Protein AF-A0A1V6CHR7-F1 (afdb_monomer_lite)

Structure (mmCIF, N/CA/C/O backbone):
data_AF-A0A1V6CHR7-F1
#
_entry.id   AF-A0A1V6CHR7-F1
#
loop_
_atom_site.group_PDB
_atom_site.id
_atom_site.type_symbol
_atom_site.label_atom_id
_atom_site.label_alt_id
_atom_site.label_comp_id
_atom_site.label_asym_id
_atom_site.label_entity_id
_atom_site.label_seq_id
_atom_site.pdbx_PDB_ins_code
_atom_site.Cartn_x
_atom_site.Cartn_y
_atom_site.Cartn_z
_atom_site.occupancy
_atom_site.B_iso_or_equiv
_atom_site.auth_seq_id
_atom_site.auth_comp_id
_atom_site.auth_asym_id
_atom_site.auth_atom_id
_atom_site.pdbx_PDB_model_num
ATOM 1 N N . MET A 1 1 ? 8.411 -11.924 -16.993 1.00 60.56 1 MET A N 1
ATOM 2 C CA . MET A 1 1 ? 7.469 -10.785 -17.022 1.00 60.56 1 MET A CA 1
ATOM 3 C C . MET A 1 1 ? 7.016 -10.575 -15.591 1.00 60.56 1 MET A C 1
ATOM 5 O O . MET A 1 1 ? 6.588 -11.553 -15.000 1.00 6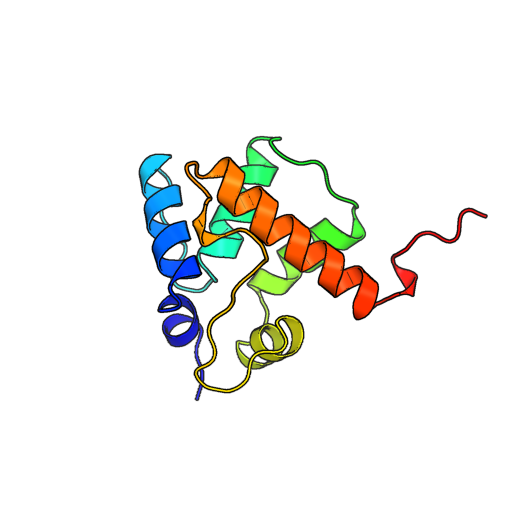0.56 1 MET A O 1
ATOM 9 N N . PHE A 1 2 ? 7.199 -9.387 -15.009 1.00 73.19 2 PHE A N 1
ATOM 10 C CA . PHE A 1 2 ? 6.692 -9.115 -13.658 1.00 73.19 2 PHE A CA 1
ATOM 11 C C . PHE A 1 2 ? 5.165 -9.068 -13.708 1.00 73.19 2 PHE A C 1
ATOM 13 O O . PHE A 1 2 ? 4.607 -8.305 -14.502 1.00 73.19 2 PHE A O 1
ATOM 20 N N . ASP A 1 3 ? 4.516 -9.919 -12.919 1.00 89.81 3 ASP A N 1
ATOM 21 C CA . ASP A 1 3 ? 3.072 -9.919 -12.716 1.00 89.81 3 ASP A CA 1
ATOM 22 C C . ASP A 1 3 ? 2.734 -9.443 -11.293 1.00 89.81 3 ASP A C 1
ATOM 24 O O . ASP A 1 3 ? 3.620 -9.191 -10.471 1.00 89.81 3 ASP A O 1
ATOM 28 N N . ILE A 1 4 ? 1.442 -9.287 -11.008 1.00 93.25 4 ILE A N 1
ATOM 29 C CA . ILE A 1 4 ? 0.987 -8.859 -9.683 1.00 93.25 4 ILE A CA 1
ATOM 30 C C . ILE A 1 4 ? 1.339 -9.884 -8.595 1.00 93.25 4 ILE A C 1
ATOM 32 O O . ILE A 1 4 ? 1.651 -9.498 -7.473 1.00 93.25 4 ILE A O 1
ATOM 36 N N . ASN A 1 5 ? 1.389 -11.177 -8.935 1.00 92.81 5 ASN A N 1
ATOM 37 C CA . ASN A 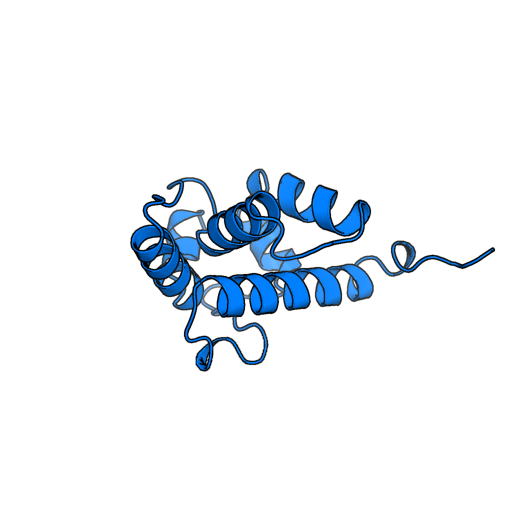1 5 ? 1.731 -12.241 -7.993 1.00 92.81 5 ASN A CA 1
ATOM 38 C C . ASN A 1 5 ? 3.182 -12.127 -7.523 1.00 92.81 5 ASN A C 1
ATOM 40 O O . ASN A 1 5 ? 3.465 -12.375 -6.355 1.00 92.81 5 ASN A O 1
ATOM 44 N N . CYS A 1 6 ? 4.104 -11.742 -8.408 1.00 92.88 6 CYS A N 1
ATOM 45 C CA . CYS A 1 6 ? 5.483 -11.448 -8.038 1.00 92.88 6 CYS A CA 1
ATOM 46 C C . CYS A 1 6 ? 5.556 -10.273 -7.059 1.00 92.88 6 CYS A C 1
ATOM 48 O O . CYS A 1 6 ? 6.263 -10.369 -6.062 1.00 92.88 6 CYS A O 1
ATOM 50 N N . LEU A 1 7 ? 4.813 -9.191 -7.313 1.00 94.56 7 LEU A N 1
ATOM 51 C CA . LEU A 1 7 ? 4.786 -8.027 -6.419 1.00 94.56 7 LEU A CA 1
ATOM 52 C C . LEU A 1 7 ? 4.135 -8.362 -5.067 1.00 94.56 7 LEU A C 1
ATOM 54 O O . LEU A 1 7 ? 4.588 -7.895 -4.027 1.00 94.56 7 LEU A O 1
ATOM 58 N N . ASN A 1 8 ? 3.135 -9.244 -5.052 1.00 96.62 8 ASN A N 1
ATOM 59 C CA . ASN A 1 8 ? 2.482 -9.720 -3.831 1.00 96.62 8 ASN A CA 1
ATOM 60 C C . ASN A 1 8 ? 3.352 -10.631 -2.955 1.00 96.62 8 ASN A C 1
ATOM 62 O O . ASN A 1 8 ? 2.963 -10.941 -1.833 1.00 96.62 8 ASN A O 1
ATOM 66 N N . ARG A 1 9 ? 4.534 -11.039 -3.432 1.00 95.56 9 ARG A N 1
ATOM 67 C CA . ARG A 1 9 ? 5.538 -11.737 -2.614 1.00 95.56 9 ARG A CA 1
ATOM 68 C C . ARG A 1 9 ? 6.458 -10.793 -1.844 1.00 95.56 9 ARG A C 1
ATOM 70 O O . ARG A 1 9 ? 7.230 -11.286 -1.029 1.00 95.56 9 ARG A O 1
ATOM 77 N N . MET A 1 10 ? 6.381 -9.483 -2.091 1.00 96.31 10 MET A N 1
ATOM 78 C CA . MET A 1 10 ? 7.103 -8.494 -1.292 1.00 96.31 10 MET A CA 1
ATOM 79 C C . MET A 1 10 ? 6.675 -8.578 0.169 1.00 96.31 10 MET A C 1
ATOM 81 O O . MET A 1 10 ? 5.502 -8.822 0.470 1.00 96.31 10 MET A O 1
ATOM 85 N N . THR A 1 11 ? 7.613 -8.316 1.069 1.00 97.06 11 THR A N 1
ATOM 86 C CA . THR A 1 11 ? 7.417 -8.496 2.514 1.00 97.06 11 THR A CA 1
ATOM 87 C C . THR A 1 11 ? 6.247 -7.659 3.020 1.00 97.06 11 THR A C 1
ATOM 89 O O . THR A 1 11 ? 5.377 -8.166 3.727 1.00 97.06 11 THR A O 1
ATOM 92 N N . ILE A 1 12 ? 6.152 -6.409 2.566 1.00 97.06 12 ILE A N 1
ATOM 93 C CA . ILE A 1 12 ? 5.054 -5.516 2.936 1.00 97.06 12 ILE A CA 1
ATOM 94 C C . ILE A 1 12 ? 3.686 -5.993 2.433 1.00 97.06 12 ILE A C 1
ATOM 96 O O . ILE A 1 12 ? 2.689 -5.829 3.130 1.00 97.06 12 ILE A O 1
ATOM 100 N N . ASN A 1 13 ? 3.614 -6.630 1.257 1.00 97.38 13 ASN A N 1
ATOM 101 C CA . ASN A 1 13 ? 2.356 -7.184 0.756 1.00 97.38 13 ASN A CA 1
ATOM 102 C C . ASN A 1 13 ? 1.936 -8.401 1.577 1.00 97.38 13 ASN A C 1
ATOM 104 O O . ASN A 1 13 ? 0.774 -8.504 1.960 1.00 97.38 13 ASN A O 1
ATOM 108 N N . LEU A 1 14 ? 2.870 -9.296 1.901 1.00 97.44 14 LEU A N 1
ATOM 109 C CA . LEU A 1 14 ? 2.588 -10.435 2.776 1.00 97.44 14 LEU A CA 1
ATOM 110 C C . LEU A 1 14 ? 2.114 -9.971 4.162 1.00 97.44 14 LEU A C 1
ATOM 112 O O . LEU A 1 14 ? 1.139 -10.503 4.691 1.00 97.44 14 LEU A O 1
ATOM 116 N N . MET A 1 15 ? 2.741 -8.930 4.715 1.00 97.69 15 MET A N 1
ATOM 117 C CA . MET A 1 15 ? 2.306 -8.318 5.970 1.00 97.69 15 MET A CA 1
ATOM 118 C C . MET A 1 15 ? 0.904 -7.709 5.855 1.00 97.69 15 MET A C 1
ATOM 120 O O . MET A 1 15 ? 0.059 -7.954 6.714 1.00 97.69 15 MET A O 1
ATOM 124 N N . ALA A 1 16 ? 0.619 -6.983 4.773 1.00 98.06 16 ALA A N 1
ATOM 125 C CA . ALA A 1 16 ? -0.702 -6.414 4.526 1.00 98.06 16 ALA A CA 1
ATOM 126 C C . ALA A 1 16 ? -1.791 -7.489 4.384 1.00 98.06 16 ALA A C 1
ATOM 128 O O . ALA A 1 16 ? -2.879 -7.323 4.930 1.00 98.06 16 ALA A O 1
ATOM 129 N N . ALA A 1 17 ? -1.500 -8.614 3.722 1.00 98.19 17 ALA A N 1
ATOM 130 C CA . ALA A 1 17 ? -2.414 -9.754 3.643 1.00 98.19 17 ALA A CA 1
ATOM 131 C C . ALA A 1 17 ? -2.749 -10.312 5.033 1.00 98.19 17 ALA A C 1
ATOM 133 O O . ALA A 1 17 ? -3.924 -10.472 5.357 1.00 98.19 17 ALA A O 1
ATOM 134 N N . HIS A 1 18 ? -1.740 -10.533 5.882 1.00 97.88 18 HIS A N 1
ATOM 135 C CA . HIS A 1 18 ? -1.961 -10.969 7.263 1.00 97.88 18 HIS A CA 1
ATOM 136 C C . HIS A 1 18 ? -2.766 -9.952 8.082 1.00 97.88 18 HIS A C 1
ATOM 138 O O . HIS A 1 18 ? -3.653 -10.328 8.851 1.00 97.88 18 HIS A O 1
ATOM 144 N N . MET A 1 19 ? -2.500 -8.658 7.907 1.00 98.00 19 MET A N 1
ATOM 145 C CA . MET A 1 19 ? -3.243 -7.602 8.594 1.00 98.00 19 MET A CA 1
ATOM 146 C C . MET A 1 19 ? -4.708 -7.542 8.138 1.00 98.00 19 MET A C 1
ATOM 148 O O . MET A 1 19 ? -5.598 -7.423 8.980 1.00 98.00 19 MET A O 1
ATOM 152 N N . LEU A 1 20 ? -4.986 -7.715 6.843 1.00 98.12 20 LEU A N 1
ATOM 153 C CA . LEU A 1 20 ? -6.349 -7.828 6.310 1.00 98.12 20 LEU A CA 1
ATOM 154 C C . LEU A 1 20 ? -7.100 -9.024 6.904 1.00 98.12 20 LEU A C 1
ATOM 156 O O . LEU A 1 20 ? -8.250 -8.885 7.325 1.00 98.12 20 LEU A O 1
ATOM 160 N N . GLU A 1 21 ? -6.443 -10.180 6.998 1.00 97.81 21 GLU A N 1
ATOM 161 C CA . GLU A 1 21 ? -7.032 -11.373 7.612 1.00 97.81 21 GLU A CA 1
ATOM 162 C C . GLU A 1 21 ? -7.394 -11.132 9.082 1.00 97.81 21 GLU A C 1
ATOM 164 O O . GLU A 1 21 ? -8.468 -11.546 9.525 1.00 97.81 21 GLU A O 1
ATOM 169 N N . SER A 1 22 ? -6.557 -10.399 9.827 1.00 97.44 22 SER A N 1
ATOM 170 C CA . SER A 1 22 ? -6.816 -10.085 11.240 1.00 97.44 22 SER A CA 1
ATOM 171 C C . SE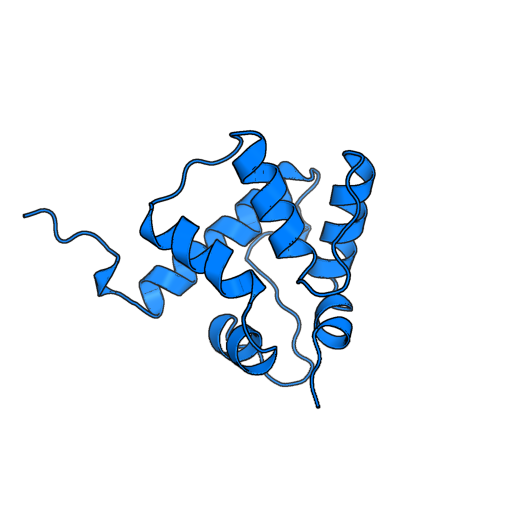R A 1 22 ? -8.058 -9.210 11.465 1.00 97.44 22 SER A C 1
ATOM 173 O O . SER A 1 22 ? -8.659 -9.265 12.537 1.00 97.44 22 SER A O 1
ATOM 175 N N . VAL A 1 23 ? -8.490 -8.460 10.444 1.00 96.94 23 VAL A N 1
ATOM 176 C CA . VAL A 1 23 ? -9.723 -7.650 10.454 1.00 96.94 23 VAL A CA 1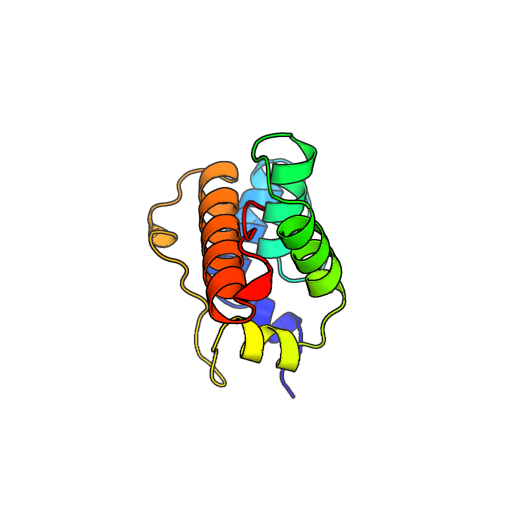
ATOM 177 C C . VAL A 1 23 ? -10.881 -8.322 9.704 1.00 96.94 23 VAL A C 1
ATOM 179 O O . VAL A 1 23 ? -11.882 -7.680 9.389 1.00 96.94 23 VAL A O 1
ATOM 182 N N . GLY A 1 24 ? -10.766 -9.620 9.402 1.00 97.12 24 GLY A N 1
ATOM 183 C CA . GLY A 1 24 ? -11.818 -10.407 8.754 1.00 97.12 24 GLY A CA 1
ATOM 184 C C . GLY A 1 24 ? -12.002 -10.121 7.260 1.00 97.12 24 GLY A C 1
ATOM 185 O O . GLY A 1 24 ? -13.041 -10.464 6.693 1.00 97.12 24 GLY A O 1
ATOM 186 N N . ARG A 1 25 ? -11.015 -9.499 6.606 1.00 96.62 25 ARG A N 1
ATOM 187 C CA . ARG A 1 25 ? -10.997 -9.257 5.159 1.00 96.62 25 ARG A CA 1
ATOM 188 C C . ARG A 1 25 ? -10.058 -10.247 4.472 1.00 96.62 25 ARG A C 1
ATOM 190 O O . ARG A 1 25 ? -9.108 -10.745 5.064 1.00 96.62 25 ARG A O 1
ATOM 197 N N . LYS A 1 26 ? -10.332 -10.541 3.203 1.00 95.19 26 LYS A N 1
ATOM 198 C CA . LYS A 1 26 ? -9.431 -11.326 2.352 1.00 95.19 26 LYS A CA 1
ATOM 199 C C . LYS A 1 26 ? -8.812 -10.405 1.307 1.00 95.19 26 LYS A C 1
ATOM 201 O O . LYS A 1 26 ? -9.553 -9.595 0.753 1.00 95.19 26 LYS A O 1
ATOM 206 N N . PRO A 1 27 ? -7.506 -10.524 1.035 1.00 94.62 27 PRO A N 1
ATOM 207 C CA . PRO A 1 27 ? -6.886 -9.776 -0.045 1.00 94.62 27 PRO A CA 1
ATOM 208 C C . PRO A 1 27 ? -7.391 -10.256 -1.411 1.00 94.62 27 PRO A C 1
ATOM 210 O O . PRO A 1 27 ? -7.559 -11.457 -1.643 1.00 94.62 27 PRO A O 1
ATOM 213 N N . GLU A 1 28 ? -7.581 -9.318 -2.331 1.00 93.38 28 GLU A N 1
ATOM 214 C CA . GLU A 1 28 ? -7.893 -9.593 -3.727 1.00 93.38 28 GLU A CA 1
ATOM 215 C C . GLU A 1 28 ? -6.632 -10.075 -4.468 1.00 93.38 28 GLU A C 1
ATOM 217 O O . GLU A 1 28 ? -5.630 -9.358 -4.537 1.00 93.38 28 GLU A O 1
ATOM 222 N N . PRO A 1 29 ? -6.647 -11.270 -5.089 1.00 88.88 29 PRO A N 1
ATOM 223 C CA . PRO A 1 29 ? -5.440 -11.897 -5.639 1.00 88.88 29 PRO A CA 1
ATOM 224 C C . PRO A 1 29 ? -4.866 -11.168 -6.864 1.00 88.88 29 PRO A C 1
ATOM 226 O O . PRO A 1 29 ? -3.729 -11.414 -7.263 1.00 88.88 29 PRO A O 1
ATOM 229 N N . HIS A 1 30 ? -5.646 -10.281 -7.485 1.00 90.81 30 HIS A N 1
ATOM 230 C CA . HIS A 1 30 ? -5.255 -9.537 -8.684 1.00 90.81 30 HIS A CA 1
ATOM 231 C C . HIS A 1 30 ? -4.820 -8.095 -8.399 1.00 90.81 30 HIS A C 1
ATOM 233 O O . HIS A 1 30 ? -4.594 -7.332 -9.339 1.00 90.81 30 HIS A O 1
ATOM 239 N N . ARG A 1 31 ? -4.675 -7.730 -7.122 1.00 93.88 31 ARG A N 1
ATOM 240 C CA . ARG A 1 31 ? -4.273 -6.401 -6.661 1.00 93.88 31 ARG A CA 1
ATOM 241 C C . ARG A 1 31 ? -3.146 -6.517 -5.637 1.00 93.88 31 ARG A C 1
ATOM 243 O O . ARG A 1 31 ? -2.896 -7.597 -5.107 1.00 93.88 31 ARG A O 1
ATOM 250 N N . LEU A 1 32 ? -2.431 -5.417 -5.400 1.00 96.88 32 LEU A N 1
ATOM 251 C CA . LEU A 1 32 ? -1.441 -5.370 -4.327 1.00 96.88 32 LEU A CA 1
ATOM 252 C C . LEU A 1 32 ? -2.139 -5.421 -2.977 1.00 96.88 32 LEU A C 1
ATOM 254 O O . LEU A 1 32 ? -3.020 -4.607 -2.718 1.00 96.88 32 LEU A O 1
ATOM 258 N N . TYR A 1 33 ? -1.700 -6.311 -2.099 1.00 98.12 33 TYR A N 1
ATOM 259 C CA . TYR A 1 33 ? -2.315 -6.484 -0.784 1.00 98.12 33 TYR A CA 1
ATOM 260 C C . TYR A 1 33 ? -2.232 -5.225 0.087 1.00 98.12 33 TYR A C 1
ATOM 262 O O . TYR A 1 33 ? -3.154 -4.942 0.848 1.00 98.12 33 TYR A O 1
ATOM 270 N N . PHE A 1 34 ? -1.185 -4.408 -0.055 1.00 97.56 34 PHE A N 1
ATOM 271 C CA . PHE A 1 34 ? -1.149 -3.119 0.636 1.00 97.56 34 PHE A CA 1
ATOM 272 C C . PHE A 1 34 ? -2.206 -2.133 0.112 1.00 97.56 34 PHE A C 1
ATOM 274 O O . PHE A 1 34 ? -2.674 -1.300 0.880 1.00 97.56 34 PHE A O 1
ATOM 281 N N . LEU A 1 35 ? -2.616 -2.209 -1.165 1.00 97.50 35 LEU A N 1
ATOM 282 C CA . LEU A 1 35 ? -3.688 -1.352 -1.692 1.00 97.50 35 LEU A CA 1
ATOM 283 C C . LEU A 1 35 ? -5.032 -1.762 -1.097 1.00 97.50 35 LEU A C 1
ATOM 285 O O . LEU A 1 35 ? -5.812 -0.899 -0.716 1.00 97.50 35 LEU A O 1
ATOM 289 N 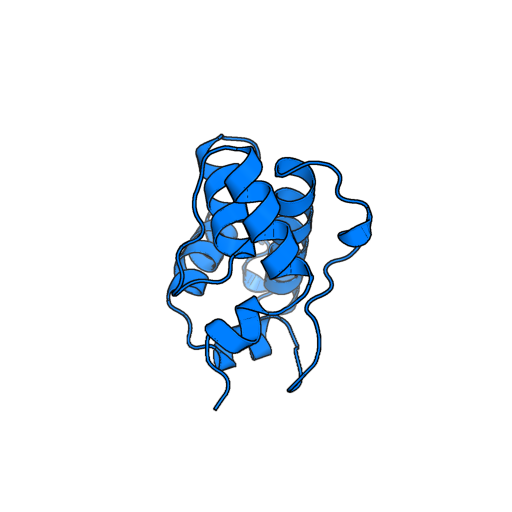N . ASP A 1 36 ? -5.286 -3.064 -0.968 1.00 97.62 36 ASP A N 1
ATOM 290 C CA . ASP A 1 36 ? -6.459 -3.596 -0.268 1.00 97.62 36 ASP A CA 1
ATOM 291 C C . ASP A 1 36 ? -6.542 -3.071 1.165 1.00 97.62 36 ASP A C 1
ATOM 293 O O . ASP A 1 36 ? -7.613 -2.668 1.618 1.00 97.62 36 ASP A O 1
ATOM 297 N N . LEU A 1 37 ? -5.404 -3.033 1.859 1.00 98.00 37 LEU A N 1
ATOM 298 C CA . LEU A 1 37 ? -5.316 -2.515 3.217 1.00 98.00 37 LEU A CA 1
ATOM 299 C C . LEU A 1 37 ? -5.577 -1.000 3.280 1.00 98.00 37 LEU A C 1
ATOM 301 O O . LEU A 1 37 ? -6.303 -0.543 4.163 1.00 98.00 37 LEU A O 1
ATOM 305 N N . VAL A 1 38 ? -5.057 -0.227 2.322 1.00 97.88 38 VAL A N 1
ATOM 306 C CA . VAL A 1 38 ? -5.355 1.210 2.203 1.00 97.88 38 VAL A CA 1
ATOM 307 C C . VAL A 1 38 ? -6.842 1.441 1.925 1.00 97.88 38 VAL A C 1
ATOM 309 O O . VAL A 1 38 ? -7.458 2.263 2.598 1.00 97.88 38 VAL A O 1
ATOM 312 N N . PHE A 1 39 ? -7.453 0.697 0.997 1.00 96.75 39 PHE A N 1
ATOM 313 C CA . PHE A 1 39 ? -8.890 0.811 0.730 1.00 96.75 39 PHE A CA 1
ATOM 314 C C . PHE A 1 39 ? -9.725 0.482 1.958 1.00 96.75 39 PHE A C 1
ATOM 316 O O . PHE A 1 39 ? -10.639 1.232 2.282 1.00 96.75 39 PHE A O 1
ATOM 323 N N . TRP A 1 40 ? -9.382 -0.591 2.672 1.00 97.00 40 TRP A N 1
ATOM 324 C CA . TRP A 1 40 ? -10.041 -0.926 3.927 1.00 97.00 40 TRP A CA 1
ATOM 325 C C . TRP A 1 40 ? -9.951 0.229 4.937 1.00 97.00 40 TRP A C 1
ATOM 327 O O . TRP A 1 40 ? -10.970 0.615 5.504 1.00 97.00 40 TRP A O 1
ATOM 337 N N . SER A 1 41 ? -8.769 0.822 5.122 1.00 96.50 41 SER A N 1
ATOM 338 C CA . SER A 1 41 ? -8.567 1.948 6.045 1.00 96.50 41 SER A CA 1
ATOM 339 C C . SER A 1 41 ? -9.420 3.172 5.673 1.00 96.50 41 SER A C 1
ATOM 341 O O . SER A 1 41 ? -10.077 3.760 6.536 1.00 96.50 41 SER A O 1
ATOM 343 N N . LEU A 1 42 ? -9.492 3.503 4.378 1.00 95.50 42 LEU A N 1
ATOM 344 C CA . LEU A 1 42 ? -10.343 4.579 3.856 1.00 95.50 42 LEU A CA 1
ATOM 345 C C . LEU A 1 42 ? -11.841 4.274 4.040 1.00 95.50 42 LEU A C 1
ATOM 347 O O . LEU A 1 42 ? -12.591 5.144 4.472 1.00 95.50 42 LEU A O 1
ATOM 351 N N . GLU A 1 43 ? -12.284 3.040 3.775 1.00 95.06 43 GLU A N 1
ATOM 352 C CA . GLU A 1 43 ? -13.674 2.597 3.991 1.00 95.06 43 GLU A CA 1
ATOM 353 C C . GLU A 1 43 ? -14.105 2.708 5.462 1.00 95.06 43 GLU A C 1
ATOM 355 O O . GLU A 1 43 ? -15.275 2.963 5.741 1.00 95.06 43 GLU A O 1
ATOM 360 N N . GLN A 1 44 ? -13.180 2.493 6.403 1.00 95.12 44 GLN A N 1
ATOM 361 C CA . GLN A 1 44 ? -13.441 2.623 7.840 1.00 95.12 44 GLN A CA 1
ATOM 362 C C . GLN A 1 44 ? -13.347 4.071 8.354 1.00 95.12 44 GLN A C 1
ATOM 364 O O . GLN A 1 44 ? -13.630 4.317 9.526 1.00 95.12 44 GLN A O 1
ATOM 369 N N . GLY A 1 45 ? -12.954 5.031 7.509 1.00 94.56 45 GLY A N 1
ATOM 370 C CA . GLY A 1 45 ? -12.763 6.426 7.913 1.00 94.56 45 GLY A CA 1
ATOM 371 C C . GLY A 1 45 ? -11.549 6.639 8.823 1.00 94.56 45 GLY A C 1
ATOM 372 O O . GLY A 1 45 ? -11.542 7.566 9.627 1.00 94.56 45 GLY A O 1
ATOM 373 N N . HIS A 1 46 ? -10.528 5.780 8.733 1.00 92.25 46 HIS A N 1
ATOM 374 C CA . HIS A 1 46 ? -9.289 5.921 9.510 1.00 92.25 46 HIS A CA 1
ATOM 375 C C . HIS A 1 46 ? -8.304 6.932 8.907 1.00 92.25 46 HIS A C 1
ATOM 377 O O . HIS A 1 46 ? -7.332 7.299 9.566 1.00 92.25 46 HIS A O 1
ATOM 383 N N . ALA A 1 47 ? -8.553 7.388 7.679 1.00 88.50 47 ALA A N 1
ATOM 384 C CA . ALA A 1 47 ? -7.786 8.428 7.011 1.00 88.50 47 ALA A CA 1
ATOM 385 C C . ALA A 1 47 ? -8.701 9.305 6.151 1.00 88.50 47 ALA A C 1
ATOM 387 O O . ALA A 1 47 ? -9.629 8.806 5.511 1.00 88.50 47 ALA A O 1
ATOM 388 N N . GLU A 1 48 ? -8.384 10.594 6.095 1.00 87.81 48 GLU A N 1
ATOM 389 C CA . GLU A 1 48 ? -8.903 11.522 5.094 1.00 87.81 48 GLU A CA 1
ATOM 390 C C . GLU A 1 48 ? -7.767 11.863 4.135 1.00 87.81 48 GLU A C 1
ATOM 392 O O . GLU A 1 48 ? -6.633 12.075 4.557 1.00 87.81 48 GLU A O 1
ATOM 397 N N . VAL A 1 49 ? -8.0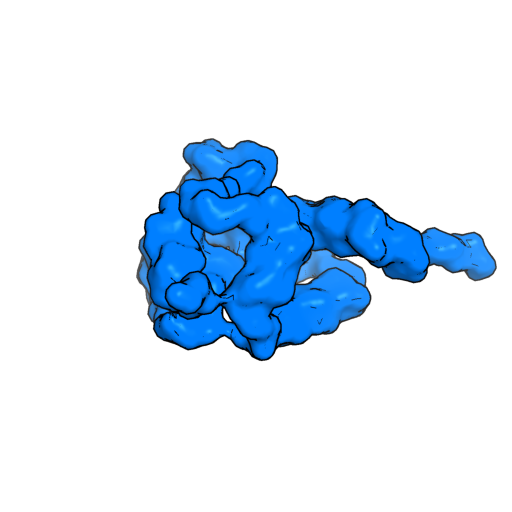65 11.876 2.840 1.00 89.56 49 VAL A N 1
ATOM 398 C CA . VAL A 1 49 ? -7.083 12.134 1.784 1.00 89.56 49 VAL A CA 1
ATOM 399 C C . VAL A 1 49 ? -7.648 13.146 0.808 1.00 89.56 49 VAL A C 1
ATOM 401 O O . VAL A 1 49 ? -8.863 13.212 0.598 1.00 89.56 49 VAL A O 1
ATOM 404 N N . GLU A 1 50 ? -6.769 13.904 0.160 1.00 89.88 50 GLU A N 1
ATOM 405 C CA . GLU A 1 50 ? -7.190 14.756 -0.942 1.00 89.88 50 GLU A CA 1
ATOM 406 C C . GLU A 1 50 ? -7.838 13.933 -2.064 1.00 89.88 50 GLU A C 1
ATOM 408 O O . GLU A 1 50 ? -7.501 12.769 -2.319 1.00 89.88 50 GLU A O 1
ATOM 413 N N . LYS A 1 51 ? -8.765 14.561 -2.792 1.00 89.06 51 LYS A N 1
ATOM 414 C CA . LYS A 1 51 ? -9.472 13.909 -3.901 1.00 89.06 51 LYS A CA 1
ATOM 415 C C . LYS A 1 51 ? -8.495 13.336 -4.936 1.00 89.06 51 LYS A C 1
ATOM 417 O O . LYS A 1 51 ? -8.661 12.195 -5.357 1.00 89.06 51 LYS A O 1
ATOM 422 N N . SER A 1 52 ? -7.462 14.093 -5.288 1.00 89.19 52 SER A N 1
ATOM 423 C CA . SER A 1 52 ? -6.368 13.696 -6.185 1.00 89.19 52 SER A CA 1
ATOM 424 C C . SER A 1 52 ? -5.674 12.400 -5.748 1.00 89.19 52 SER A C 1
ATOM 426 O O . SER A 1 52 ? -5.469 11.490 -6.560 1.00 89.19 52 SER A O 1
ATOM 428 N N . VAL A 1 53 ? -5.346 12.306 -4.457 1.00 91.75 53 VAL A N 1
ATOM 429 C CA . VAL A 1 53 ? -4.713 11.143 -3.827 1.00 91.75 53 VAL A CA 1
ATOM 430 C C . VAL A 1 53 ? -5.646 9.941 -3.899 1.00 91.75 53 VAL A C 1
ATOM 432 O O . VAL A 1 53 ? -5.250 8.890 -4.408 1.00 91.75 53 VAL A O 1
ATOM 435 N N . SER A 1 54 ? -6.916 10.109 -3.514 1.00 92.69 54 SER A N 1
ATOM 436 C CA . SER A 1 54 ? -7.903 9.028 -3.606 1.00 92.69 54 SER A CA 1
ATOM 437 C C . SER A 1 54 ? -8.049 8.495 -5.037 1.00 92.69 54 SER A C 1
ATOM 439 O O . SER A 1 54 ? -7.945 7.289 -5.257 1.00 92.69 54 SER A O 1
ATOM 441 N N . GLU A 1 55 ? -8.204 9.376 -6.031 1.00 92.25 55 GLU A N 1
ATOM 442 C CA . GLU A 1 55 ? -8.344 9.007 -7.443 1.00 92.25 55 GLU A CA 1
ATOM 443 C C . GLU A 1 55 ? -7.130 8.223 -7.946 1.00 92.25 55 GLU A C 1
ATOM 445 O O . GLU A 1 55 ? -7.277 7.253 -8.693 1.00 92.25 55 GLU A O 1
ATOM 450 N N . THR A 1 56 ? -5.931 8.595 -7.499 1.00 92.81 56 THR A N 1
ATOM 451 C CA . THR A 1 56 ? -4.702 7.895 -7.872 1.00 92.81 56 THR A CA 1
ATOM 452 C C . THR A 1 56 ? -4.634 6.507 -7.249 1.00 92.81 56 THR A C 1
ATOM 454 O O . THR A 1 56 ? -4.355 5.550 -7.970 1.00 92.81 56 THR A O 1
ATOM 457 N N . ILE A 1 57 ? -4.957 6.357 -5.963 1.00 94.56 57 ILE A N 1
ATOM 458 C CA . ILE A 1 57 ? -4.989 5.051 -5.284 1.00 94.56 57 ILE A CA 1
ATOM 459 C C . ILE A 1 57 ? -6.014 4.126 -5.957 1.00 94.56 57 ILE A C 1
ATOM 461 O O . ILE A 1 57 ? -5.701 2.976 -6.272 1.00 94.56 57 ILE A O 1
ATOM 465 N N . TYR A 1 58 ? -7.215 4.626 -6.266 1.00 94.56 58 TYR A N 1
ATOM 466 C CA . TYR A 1 58 ? -8.214 3.852 -7.010 1.00 94.56 58 TYR A CA 1
ATOM 467 C C . TYR A 1 58 ? -7.723 3.480 -8.413 1.00 94.56 58 TYR A C 1
ATOM 469 O O . TYR A 1 58 ? -7.902 2.341 -8.848 1.00 94.56 58 TYR A O 1
ATOM 477 N N . ALA A 1 59 ? -7.045 4.393 -9.113 1.00 94.31 59 ALA A N 1
ATOM 478 C CA . ALA A 1 59 ? -6.465 4.096 -10.417 1.00 94.31 59 ALA A CA 1
ATOM 479 C C . ALA A 1 59 ? -5.360 3.027 -10.329 1.00 94.31 59 ALA A C 1
ATOM 481 O O . ALA A 1 59 ? -5.305 2.156 -11.204 1.00 94.31 59 ALA A O 1
ATOM 482 N N . MET A 1 60 ? -4.524 3.045 -9.281 1.00 95.31 60 MET A N 1
ATOM 483 C CA . MET A 1 60 ? -3.433 2.083 -9.056 1.00 95.31 60 MET A CA 1
ATOM 484 C C . MET A 1 60 ? -3.907 0.630 -9.059 1.00 95.31 60 MET A C 1
ATOM 486 O O . MET A 1 60 ? -3.187 -0.235 -9.555 1.00 95.31 60 MET A O 1
ATOM 490 N N . ALA A 1 61 ? -5.131 0.360 -8.598 1.00 93.88 61 ALA A N 1
ATOM 491 C CA . ALA A 1 61 ? -5.725 -0.978 -8.618 1.00 93.88 61 ALA A CA 1
ATOM 492 C C . ALA A 1 61 ? -5.845 -1.580 -10.032 1.00 93.88 61 ALA A C 1
ATOM 494 O O . ALA A 1 61 ? -5.895 -2.797 -10.182 1.00 93.88 61 ALA A O 1
ATOM 495 N N . SER A 1 62 ? -5.882 -0.738 -11.069 1.00 93.19 62 SER A N 1
ATOM 496 C CA . SER A 1 62 ? -5.976 -1.150 -12.477 1.00 93.19 62 SER A CA 1
ATOM 497 C C . SER A 1 62 ? -4.643 -1.085 -13.229 1.00 93.19 62 SER A C 1
ATOM 499 O O . SER A 1 62 ? -4.569 -1.406 -14.420 1.00 93.19 62 SER A O 1
ATOM 501 N N . TRP A 1 63 ? -3.575 -0.620 -12.575 1.00 94.62 63 TRP A N 1
ATOM 502 C CA . TRP A 1 63 ? -2.300 -0.407 -13.241 1.00 94.62 63 TRP A CA 1
ATOM 503 C C . TRP A 1 63 ? -1.615 -1.723 -13.588 1.00 94.62 63 TRP A C 1
ATOM 505 O O . TRP A 1 63 ? -1.639 -2.704 -12.849 1.00 94.62 63 TRP A O 1
ATOM 515 N N . ARG A 1 64 ? -0.914 -1.715 -14.724 1.00 94.06 64 ARG A N 1
ATOM 516 C CA . ARG A 1 64 ? 0.000 -2.806 -15.061 1.00 94.06 64 ARG A CA 1
ATOM 517 C C . ARG A 1 64 ? 1.155 -2.841 -14.047 1.00 94.06 64 ARG A C 1
ATOM 519 O O . ARG A 1 64 ? 1.625 -1.766 -13.662 1.00 94.06 64 ARG A O 1
ATOM 526 N N . PRO A 1 65 ? 1.697 -4.025 -13.706 1.00 94.19 65 PRO A N 1
ATOM 527 C CA . PRO A 1 65 ? 2.810 -4.172 -12.763 1.00 94.19 65 PRO A CA 1
ATOM 528 C C . PRO A 1 65 ? 3.999 -3.244 -13.041 1.00 94.19 65 PRO A C 1
ATOM 530 O O . PRO A 1 65 ? 4.568 -2.669 -12.123 1.00 94.19 65 PRO A O 1
ATOM 533 N N . GLN A 1 66 ? 4.335 -3.011 -14.312 1.00 94.19 66 GLN A N 1
ATOM 534 C CA . GLN A 1 66 ? 5.431 -2.115 -14.698 1.00 94.19 66 GLN A CA 1
ATOM 535 C C . GLN A 1 66 ? 5.163 -0.660 -14.297 1.00 94.19 66 GLN A C 1
ATOM 537 O O . GLN A 1 66 ? 6.073 0.045 -13.876 1.00 94.19 66 GLN A O 1
ATOM 542 N N . ARG A 1 67 ? 3.911 -0.198 -14.411 1.00 94.69 67 ARG A N 1
ATOM 543 C CA . ARG A 1 67 ? 3.530 1.161 -14.011 1.00 94.69 67 ARG A CA 1
ATOM 544 C C . ARG A 1 67 ? 3.585 1.317 -12.493 1.00 94.69 67 ARG A C 1
ATOM 546 O O . ARG A 1 67 ? 4.026 2.358 -12.024 1.00 94.69 67 ARG A O 1
ATOM 553 N N . ILE A 1 68 ? 3.187 0.281 -11.757 1.00 95.06 68 ILE A N 1
ATOM 554 C CA . ILE A 1 68 ? 3.306 0.222 -10.296 1.00 95.06 68 ILE A CA 1
ATOM 555 C C . ILE A 1 68 ? 4.777 0.323 -9.890 1.00 95.06 68 ILE A C 1
ATOM 557 O O . ILE A 1 68 ? 5.128 1.207 -9.120 1.00 95.06 68 ILE A O 1
ATOM 561 N N . MET A 1 69 ? 5.648 -0.521 -10.450 1.00 95.38 69 MET A N 1
ATOM 562 C CA . MET A 1 69 ? 7.083 -0.488 -10.150 1.00 95.38 69 MET A CA 1
ATOM 563 C C . MET A 1 69 ? 7.697 0.884 -10.447 1.00 95.38 69 MET A C 1
ATOM 565 O O . MET A 1 69 ? 8.396 1.427 -9.603 1.00 95.38 69 MET A O 1
ATOM 569 N N . ASN A 1 70 ? 7.375 1.487 -11.597 1.00 94.81 70 ASN A N 1
ATOM 570 C CA . ASN A 1 70 ? 7.846 2.832 -11.945 1.00 94.81 70 ASN A CA 1
ATOM 571 C C . ASN A 1 70 ? 7.327 3.911 -10.983 1.00 94.81 70 ASN A C 1
ATOM 573 O O . ASN A 1 70 ? 8.017 4.889 -10.705 1.00 94.81 70 ASN A O 1
ATOM 577 N N . PHE A 1 71 ? 6.095 3.780 -10.496 1.00 95.06 71 PHE A N 1
ATOM 578 C CA . PHE A 1 71 ? 5.549 4.710 -9.514 1.00 95.06 71 PHE A CA 1
ATOM 579 C C . PHE A 1 71 ? 6.234 4.557 -8.151 1.00 95.06 71 PHE A C 1
ATOM 581 O O . PHE A 1 71 ? 6.551 5.556 -7.525 1.00 95.06 71 PHE A O 1
ATOM 588 N N . LEU A 1 72 ? 6.536 3.331 -7.734 1.00 94.94 72 LEU A N 1
ATOM 589 C CA . LEU A 1 72 ? 7.227 3.039 -6.475 1.00 94.94 72 LEU A CA 1
ATOM 590 C C . LEU A 1 72 ? 8.763 3.150 -6.576 1.00 94.94 72 LEU A C 1
ATOM 592 O O . LEU A 1 72 ? 9.457 2.854 -5.610 1.00 94.94 72 LEU A O 1
ATOM 596 N N . ASP A 1 73 ? 9.291 3.560 -7.735 1.00 94.56 73 ASP A N 1
ATOM 597 C CA . ASP A 1 73 ? 10.728 3.644 -8.044 1.00 94.56 73 ASP A CA 1
ATOM 598 C C . ASP A 1 73 ? 11.493 2.329 -7.802 1.00 94.56 73 ASP A C 1
ATOM 600 O O . ASP A 1 73 ? 12.634 2.319 -7.346 1.00 94.56 73 ASP A O 1
ATOM 604 N N . LEU A 1 74 ? 10.856 1.201 -8.133 1.00 94.88 74 LEU A N 1
ATOM 605 C CA . LEU A 1 74 ? 11.397 -0.141 -7.927 1.00 94.88 74 LEU A CA 1
ATOM 606 C C . LEU A 1 74 ? 12.104 -0.674 -9.171 1.00 94.88 74 LEU A C 1
ATOM 608 O O . LEU A 1 74 ? 11.529 -0.759 -10.261 1.00 94.88 74 LEU A O 1
ATOM 612 N N . LEU A 1 75 ? 13.325 -1.159 -8.977 1.00 92.38 75 LEU A N 1
ATOM 613 C CA . LEU A 1 75 ? 14.004 -2.032 -9.925 1.00 92.38 75 LEU A CA 1
ATOM 614 C C . LEU A 1 75 ? 13.506 -3.485 -9.793 1.00 92.38 75 LEU A C 1
ATOM 616 O O . LEU A 1 75 ? 12.996 -3.890 -8.745 1.00 92.38 75 LEU A O 1
ATOM 620 N N . PRO A 1 76 ? 13.675 -4.314 -10.840 1.00 87.81 76 PRO A N 1
ATOM 621 C CA . PRO A 1 76 ? 13.472 -5.759 -10.768 1.00 87.81 76 PRO A CA 1
ATOM 622 C C . PRO A 1 76 ? 14.094 -6.397 -9.515 1.00 87.81 76 PRO A C 1
ATOM 624 O O . PRO A 1 76 ? 15.310 -6.387 -9.352 1.00 87.81 76 PRO A O 1
ATOM 627 N N . GLY A 1 77 ? 13.256 -6.982 -8.655 1.00 87.00 77 GLY A N 1
ATOM 628 C CA . GLY A 1 77 ? 13.691 -7.670 -7.433 1.00 87.00 77 GLY A CA 1
ATOM 629 C C . GLY A 1 77 ? 13.929 -6.772 -6.215 1.00 87.00 77 GLY A C 1
ATOM 630 O O . GLY A 1 77 ? 14.333 -7.290 -5.180 1.00 87.00 77 GLY A O 1
ATOM 631 N N . GLN A 1 78 ? 13.686 -5.461 -6.309 1.00 93.88 78 GLN A N 1
ATOM 632 C CA . GLN A 1 78 ? 13.668 -4.588 -5.135 1.00 93.88 78 GLN A CA 1
ATOM 633 C C . GLN A 1 78 ? 12.352 -4.705 -4.366 1.00 93.88 78 GLN A C 1
ATOM 635 O O . GLN A 1 78 ? 11.287 -4.891 -4.953 1.00 93.88 78 GLN A O 1
ATOM 640 N N . GLU A 1 79 ? 12.451 -4.548 -3.051 1.00 94.88 79 GLU A N 1
ATOM 641 C CA . GLU A 1 79 ? 11.318 -4.497 -2.132 1.00 94.88 79 GLU A CA 1
ATOM 642 C C . GLU A 1 79 ? 10.780 -3.067 -2.011 1.00 94.88 79 GLU A C 1
ATOM 644 O O . GLU A 1 79 ? 11.542 -2.095 -2.007 1.00 94.88 79 GLU A O 1
ATOM 649 N N . TYR A 1 80 ? 9.461 -2.949 -1.872 1.00 96.62 80 TYR A N 1
ATOM 650 C CA . TYR A 1 80 ? 8.814 -1.697 -1.498 1.00 96.62 80 TYR A CA 1
ATOM 651 C C . TYR A 1 80 ? 8.924 -1.488 0.017 1.00 96.62 80 TYR A C 1
ATOM 653 O O . TYR A 1 80 ? 8.422 -2.304 0.785 1.00 96.62 80 TYR A O 1
ATOM 661 N N . ASN A 1 81 ? 9.581 -0.400 0.429 1.00 95.56 81 ASN A N 1
ATOM 662 C CA . ASN A 1 81 ? 9.931 -0.119 1.824 1.00 95.56 81 ASN A CA 1
ATOM 663 C C . ASN A 1 81 ? 9.554 1.326 2.213 1.00 95.56 81 ASN A C 1
ATOM 665 O O . ASN A 1 81 ? 10.447 2.168 2.318 1.00 95.56 81 ASN A O 1
ATOM 669 N N . PRO A 1 82 ? 8.257 1.643 2.381 1.00 95.69 82 PRO A N 1
ATOM 670 C CA . PRO A 1 82 ? 7.831 2.951 2.873 1.00 95.69 82 PRO A CA 1
ATOM 671 C C . PRO A 1 82 ? 8.382 3.201 4.281 1.00 95.69 82 PRO A C 1
ATOM 673 O O . PRO A 1 82 ? 8.478 2.279 5.086 1.00 95.69 82 PRO A O 1
ATOM 676 N N . GLU A 1 83 ? 8.778 4.431 4.597 1.00 94.75 83 GLU A N 1
ATOM 677 C CA . GLU A 1 83 ? 9.457 4.734 5.863 1.00 94.75 83 GLU A CA 1
ATOM 678 C C . GLU A 1 83 ? 8.646 4.267 7.091 1.00 94.75 83 GLU A C 1
ATOM 680 O O . GLU A 1 83 ? 7.438 4.469 7.173 1.00 94.75 83 GLU A O 1
ATOM 685 N N . GLY A 1 84 ? 9.308 3.606 8.049 1.00 93.75 84 GLY A N 1
ATOM 686 C CA . GLY A 1 84 ? 8.693 3.172 9.311 1.00 93.75 84 GLY A CA 1
ATOM 687 C C . GLY A 1 84 ? 7.824 1.907 9.247 1.00 93.75 84 GLY A C 1
ATOM 688 O O . GLY A 1 84 ? 7.366 1.453 10.298 1.00 93.75 84 GLY A O 1
ATOM 689 N N . TRP A 1 85 ? 7.629 1.294 8.072 1.00 94.69 85 TRP A N 1
ATOM 690 C CA . TRP A 1 85 ? 6.722 0.148 7.893 1.00 94.69 85 TRP A CA 1
ATOM 691 C C . TRP A 1 85 ? 7.013 -1.049 8.812 1.00 94.69 85 TRP A C 1
ATOM 693 O O . TRP A 1 85 ? 6.080 -1.679 9.299 1.00 94.69 85 TRP A O 1
ATOM 703 N N . GLU A 1 86 ? 8.286 -1.329 9.109 1.00 93.81 86 GLU A N 1
ATOM 704 C CA . GLU A 1 86 ? 8.714 -2.450 9.966 1.00 93.81 86 GLU A CA 1
ATOM 705 C C . GLU A 1 86 ? 8.207 -2.338 11.412 1.00 93.81 86 GLU A C 1
ATOM 707 O O . GLU A 1 86 ? 8.115 -3.333 12.129 1.00 93.81 86 GLU A O 1
ATOM 712 N N . SER A 1 87 ? 7.887 -1.119 11.851 1.00 93.81 87 SER A N 1
ATOM 713 C CA . SER A 1 87 ? 7.381 -0.853 13.198 1.00 93.81 87 SER A CA 1
ATOM 714 C C . SER A 1 87 ? 5.857 -0.921 13.307 1.00 93.81 87 SER A C 1
ATOM 716 O O . SER A 1 87 ? 5.342 -0.906 14.426 1.00 93.81 87 SER A O 1
ATOM 718 N N . ALA A 1 88 ? 5.136 -1.038 12.185 1.00 95.81 88 ALA A N 1
ATOM 719 C CA . ALA A 1 88 ? 3.679 -1.093 12.167 1.00 95.81 88 ALA A CA 1
ATOM 720 C C . ALA A 1 88 ? 3.162 -2.294 12.975 1.00 95.81 88 ALA A C 1
ATOM 722 O O . ALA A 1 88 ? 3.473 -3.444 12.667 1.00 95.81 88 ALA A O 1
ATOM 723 N N . GLN A 1 89 ? 2.364 -2.026 14.010 1.00 94.94 89 GLN A N 1
ATOM 724 C CA . GLN A 1 89 ? 1.806 -3.071 14.877 1.00 94.94 89 GLN A CA 1
ATOM 725 C C . GLN A 1 89 ? 0.354 -3.390 14.534 1.00 94.94 89 GLN A C 1
ATOM 727 O O . GLN A 1 89 ? -0.117 -4.495 14.806 1.00 94.94 89 GLN A O 1
ATOM 732 N N . THR A 1 90 ? -0.364 -2.435 13.944 1.00 97.50 90 THR A N 1
ATOM 733 C CA . THR A 1 90 ? -1.775 -2.593 13.600 1.00 97.50 90 THR A CA 1
ATOM 734 C C . THR A 1 90 ? -2.019 -2.477 12.092 1.00 97.50 90 THR A C 1
ATOM 736 O O . THR A 1 90 ? -1.241 -1.837 11.378 1.00 97.50 90 THR A O 1
ATOM 739 N N . PRO A 1 91 ? -3.135 -3.046 11.593 1.00 97.81 91 PRO A N 1
ATOM 740 C CA . PRO A 1 91 ? -3.585 -2.850 10.214 1.00 97.81 91 PRO A CA 1
ATOM 741 C C . PRO A 1 91 ? -3.715 -1.373 9.829 1.00 97.81 91 PRO A C 1
ATOM 743 O O . PRO A 1 91 ? -3.404 -1.000 8.700 1.00 97.81 91 PRO A O 1
ATOM 746 N N . ILE A 1 92 ? -4.148 -0.531 10.776 1.00 97.94 92 ILE A N 1
ATOM 747 C CA . ILE A 1 92 ? -4.301 0.912 10.572 1.00 97.94 92 ILE A CA 1
ATOM 748 C C . ILE A 1 92 ? -2.926 1.562 10.403 1.00 97.94 92 ILE A C 1
ATOM 750 O O . ILE A 1 92 ? -2.734 2.295 9.438 1.00 97.94 92 ILE A O 1
ATOM 754 N N . ASP A 1 93 ? -1.959 1.248 11.271 1.00 97.50 93 ASP A N 1
ATOM 755 C CA . ASP A 1 93 ? -0.607 1.822 11.195 1.00 97.50 93 ASP A CA 1
ATOM 756 C C . ASP A 1 93 ? 0.026 1.561 9.828 1.00 97.50 93 ASP A C 1
ATOM 758 O O . ASP A 1 93 ? 0.508 2.485 9.173 1.00 97.50 93 ASP A O 1
ATOM 762 N N . LEU A 1 94 ? -0.017 0.308 9.360 1.00 98.12 94 LEU A N 1
ATOM 763 C CA . LEU A 1 94 ? 0.562 -0.038 8.066 1.00 98.12 94 LEU A CA 1
ATOM 764 C C . LEU A 1 94 ? -0.170 0.661 6.916 1.00 98.12 94 LEU A C 1
ATOM 766 O O . LEU A 1 94 ? 0.480 1.166 6.000 1.00 98.12 94 LEU A O 1
ATOM 770 N N . ALA A 1 95 ? -1.506 0.712 6.960 1.00 97.94 95 ALA A N 1
ATOM 771 C CA . ALA A 1 95 ? -2.295 1.402 5.945 1.00 97.94 95 ALA A CA 1
ATOM 772 C C . ALA A 1 95 ? -1.910 2.882 5.844 1.00 97.94 95 ALA A C 1
ATOM 774 O O . ALA A 1 95 ? -1.726 3.388 4.741 1.00 97.94 95 ALA A O 1
ATOM 775 N N . LEU A 1 96 ? -1.764 3.559 6.987 1.00 97.38 96 LEU A N 1
ATOM 776 C CA . LEU A 1 96 ? -1.407 4.974 7.055 1.00 97.38 96 LEU A CA 1
ATOM 777 C C . LEU A 1 96 ? 0.017 5.235 6.555 1.00 97.38 96 LEU A C 1
ATOM 779 O O . LEU A 1 96 ? 0.224 6.191 5.815 1.00 97.38 96 LEU A O 1
ATOM 783 N N . LEU A 1 97 ? 0.985 4.379 6.894 1.00 97.88 97 LEU A N 1
ATOM 784 C CA . LEU A 1 97 ? 2.366 4.511 6.411 1.00 97.88 97 LEU A CA 1
ATOM 785 C C . LEU A 1 97 ? 2.463 4.322 4.892 1.00 97.88 97 LEU A C 1
ATOM 787 O O . LEU A 1 97 ? 3.125 5.101 4.208 1.00 97.88 97 LEU A O 1
ATOM 791 N N . VAL A 1 98 ? 1.767 3.321 4.348 1.00 97.62 98 VAL A N 1
ATOM 792 C CA . VAL A 1 98 ? 1.704 3.091 2.897 1.00 97.62 98 VAL A CA 1
ATOM 793 C C . VAL A 1 98 ? 0.999 4.244 2.193 1.00 97.62 98 VAL A C 1
ATOM 795 O O . VAL A 1 98 ? 1.469 4.703 1.155 1.00 97.62 98 VAL A O 1
ATOM 798 N N . LEU A 1 99 ? -0.127 4.701 2.743 1.00 97.19 99 LEU A N 1
ATOM 799 C CA . LEU A 1 99 ? -0.884 5.819 2.198 1.00 97.19 99 LEU A CA 1
ATOM 800 C C . LEU A 1 99 ? -0.030 7.088 2.147 1.00 97.19 99 LEU A C 1
ATOM 802 O O . LEU A 1 99 ? 0.037 7.729 1.101 1.00 97.19 99 LEU A O 1
ATOM 806 N N . LYS A 1 100 ? 0.667 7.393 3.245 1.00 96.06 100 LYS A N 1
ATOM 807 C CA . LYS A 1 100 ? 1.571 8.535 3.338 1.00 96.06 100 LYS A CA 1
ATOM 808 C C . LYS A 1 100 ? 2.689 8.472 2.296 1.00 96.06 100 LYS A C 1
ATOM 810 O O . LYS A 1 100 ? 2.944 9.468 1.631 1.00 96.06 100 LYS A O 1
ATOM 815 N N . ASP A 1 101 ? 3.342 7.325 2.119 1.00 96.81 101 ASP A N 1
ATOM 816 C CA . ASP A 1 101 ? 4.410 7.195 1.117 1.00 96.81 101 ASP A CA 1
ATOM 817 C C . ASP A 1 101 ? 3.872 7.350 -0.319 1.00 96.81 101 ASP A C 1
ATOM 819 O O . ASP A 1 101 ? 4.496 8.024 -1.142 1.00 96.81 101 ASP A O 1
ATOM 823 N N . ILE A 1 102 ? 2.683 6.810 -0.620 1.00 95.62 102 ILE A N 1
ATOM 824 C CA . ILE A 1 102 ? 2.021 7.029 -1.917 1.00 95.62 102 ILE A CA 1
ATOM 825 C C . ILE A 1 102 ? 1.757 8.522 -2.135 1.00 95.62 102 ILE A C 1
ATOM 827 O O . ILE A 1 102 ? 2.066 9.039 -3.209 1.00 95.62 102 ILE A O 1
ATOM 831 N N . GLU A 1 103 ? 1.207 9.206 -1.136 1.00 94.25 103 GLU A N 1
ATOM 832 C CA . GLU A 1 103 ? 0.929 10.641 -1.173 1.00 94.25 103 GLU A CA 1
ATOM 833 C C . GLU A 1 103 ? 2.211 11.468 -1.378 1.00 94.25 103 GLU A C 1
ATOM 835 O O . GLU A 1 103 ? 2.291 12.263 -2.318 1.00 94.25 103 GLU A O 1
ATOM 840 N N . ASP A 1 104 ? 3.260 11.212 -0.594 1.00 93.56 104 ASP A N 1
ATOM 841 C CA . ASP A 1 104 ? 4.553 11.890 -0.720 1.00 93.56 104 ASP A CA 1
ATOM 842 C C . ASP A 1 104 ? 5.142 11.695 -2.135 1.00 93.56 104 ASP A C 1
ATOM 844 O O . ASP A 1 104 ? 5.590 12.649 -2.782 1.00 93.56 104 ASP A O 1
ATOM 848 N N . ARG A 1 105 ? 5.076 10.473 -2.687 1.00 94.00 105 ARG A N 1
ATOM 849 C CA . ARG A 1 105 ? 5.513 10.189 -4.067 1.00 94.00 105 ARG A CA 1
ATOM 850 C C . ARG A 1 105 ? 4.662 10.887 -5.111 1.00 94.00 105 ARG A C 1
ATOM 852 O O . ARG A 1 105 ? 5.196 11.293 -6.146 1.00 94.00 105 ARG A O 1
ATOM 859 N N . MET A 1 106 ? 3.357 11.004 -4.885 1.00 91.44 106 MET A N 1
ATOM 860 C CA . MET A 1 106 ? 2.479 11.739 -5.786 1.00 91.44 106 MET A CA 1
ATOM 861 C C . MET A 1 106 ? 2.890 13.201 -5.873 1.00 91.44 106 MET A C 1
ATOM 863 O O . MET A 1 106 ? 3.027 13.700 -6.987 1.00 91.44 106 MET A O 1
ATOM 867 N N . PHE A 1 107 ? 3.160 13.861 -4.747 1.00 86.94 107 PHE A N 1
ATOM 868 C CA . PHE A 1 107 ? 3.602 15.256 -4.748 1.00 86.94 107 PHE A CA 1
ATOM 869 C C . PHE A 1 107 ? 4.957 15.446 -5.439 1.00 86.94 107 PHE A C 1
ATOM 871 O O . PHE A 1 107 ? 5.157 16.433 -6.145 1.00 86.94 107 PHE A O 1
ATOM 878 N N . VAL A 1 108 ? 5.868 14.474 -5.329 1.00 87.06 108 VAL A N 1
ATOM 879 C CA . VAL A 1 108 ? 7.151 14.506 -6.051 1.00 87.06 108 VAL A CA 1
ATOM 880 C C . VAL A 1 108 ? 6.966 14.288 -7.558 1.00 87.06 108 VAL A C 1
ATOM 882 O O . VAL A 1 108 ? 7.560 15.001 -8.369 1.00 87.06 108 VAL A O 1
ATOM 885 N N . LYS A 1 109 ? 6.160 13.300 -7.964 1.00 84.06 109 LYS A N 1
ATOM 886 C CA . LYS A 1 109 ? 5.985 12.919 -9.380 1.00 84.06 109 LYS A CA 1
ATOM 887 C C . LYS A 1 109 ? 5.031 13.837 -10.131 1.00 84.06 109 LYS A C 1
ATOM 889 O O . LYS A 1 109 ? 5.139 13.975 -11.350 1.00 84.06 109 LYS A O 1
ATOM 894 N N . PHE A 1 110 ? 4.112 14.465 -9.413 1.00 81.12 110 PHE A N 1
ATOM 895 C CA . PHE A 1 110 ? 3.083 15.327 -9.958 1.00 81.12 110 PHE A CA 1
ATOM 896 C C . PHE A 1 110 ? 2.936 16.598 -9.096 1.00 81.12 110 PHE A C 1
ATOM 898 O O . PHE A 1 110 ? 1.935 16.772 -8.399 1.00 81.12 110 PHE A O 1
ATOM 905 N N . PRO A 1 111 ? 3.903 17.531 -9.177 1.00 64.62 111 PRO A N 1
ATOM 906 C CA . PRO A 1 111 ? 3.959 18.712 -8.306 1.00 64.62 111 PRO A CA 1
ATOM 907 C C . PRO A 1 111 ? 2.719 19.614 -8.375 1.00 64.62 111 PRO A C 1
ATOM 909 O O . PRO A 1 111 ? 2.427 20.346 -7.438 1.00 64.62 111 PRO A O 1
ATOM 912 N N . TRP A 1 112 ? 1.965 19.540 -9.475 1.00 62.91 112 TRP A N 1
ATOM 913 C CA . TRP A 1 112 ? 0.749 20.321 -9.714 1.00 62.91 112 TRP A CA 1
ATOM 914 C C . TRP A 1 112 ? -0.476 19.857 -8.909 1.00 62.91 112 TRP A C 1
ATOM 916 O O . TRP A 1 112 ? -1.506 20.521 -8.976 1.00 62.91 112 TRP A O 1
ATOM 926 N N . TYR A 1 113 ? -0.396 18.733 -8.183 1.00 60.34 113 TYR A N 1
ATOM 927 C CA . TYR A 1 113 ? -1.443 18.334 -7.232 1.00 60.34 113 TYR A CA 1
ATOM 928 C C . TYR A 1 113 ? -1.302 19.013 -5.869 1.00 60.34 113 TYR A C 1
ATOM 930 O O . TYR A 1 113 ? -2.270 19.024 -5.121 1.00 60.34 113 TYR A O 1
ATOM 938 N N . GLY A 1 114 ? -0.149 19.620 -5.563 1.00 57.44 114 GLY A N 1
ATOM 939 C CA . GLY A 1 114 ? -0.054 20.575 -4.466 1.00 57.44 114 GLY A CA 1
ATOM 940 C C . GLY A 1 114 ? -0.809 21.830 -4.873 1.00 57.44 114 GLY A C 1
ATOM 941 O O . GLY A 1 114 ? -0.405 22.509 -5.816 1.00 57.44 114 GLY A O 1
ATOM 942 N N . SER A 1 115 ? -1.932 22.099 -4.213 1.00 54.84 115 SER A N 1
ATOM 943 C CA . SER A 1 115 ? -2.742 23.288 -4.462 1.00 54.84 115 SER A CA 1
ATOM 944 C C . SER A 1 115 ? -1.850 24.534 -4.517 1.00 54.84 115 SER A C 1
ATOM 946 O O . SER A 1 115 ? -1.245 24.917 -3.518 1.00 54.84 115 SER A O 1
ATOM 948 N N . PHE A 1 116 ? -1.797 25.203 -5.672 1.00 45.56 116 PHE A N 1
ATOM 949 C CA . PHE A 1 116 ? -1.618 26.648 -5.651 1.00 45.56 116 PHE A CA 1
ATOM 950 C C . PHE A 1 116 ? -2.892 27.192 -5.010 1.00 45.56 116 PHE A C 1
ATOM 952 O O . PHE A 1 116 ? -3.926 27.287 -5.675 1.00 45.56 116 PHE A O 1
ATOM 959 N N . GLU A 1 117 ? -2.840 27.491 -3.713 1.00 46.84 117 GLU A N 1
ATOM 960 C CA . GLU A 1 117 ? -3.789 28.436 -3.132 1.00 46.84 117 GLU A CA 1
ATOM 961 C C . GLU A 1 117 ? -3.767 29.686 -4.028 1.00 46.84 117 GLU A C 1
ATOM 963 O O . GLU A 1 117 ? -2.727 30.328 -4.201 1.00 46.84 117 GLU A O 1
ATOM 968 N N . SER A 1 118 ? -4.894 29.953 -4.689 1.00 39.19 118 SER A N 1
ATOM 969 C CA . SER A 1 118 ? -5.166 31.182 -5.438 1.00 39.19 118 SER A CA 1
ATOM 970 C C . SER A 1 118 ? -6.348 31.897 -4.812 1.00 39.19 118 SER A C 1
ATOM 972 O O . SER A 1 118 ? -7.231 31.199 -4.263 1.00 39.19 118 SER A O 1
#

Foldseek 3Di:
DDALQNLCPFPLQVVLQVQCVVVVHHADNRFRSLLVLLVVCVVVVVDDDDPVLVVVSVVNRVDGPVVVCVLQVHDVPDHRDQPPCVVDPHSSSNSVSVSVSSVVSCCVVPVPVPDPPD

Radius of gyration: 13.88 Å; chains: 1; bounding box: 28×43×32 Å

Sequence (118 aa):
MFDINCLNRMTINLMAAHMLESVGRKPEPHRLYFLDLVFWSLEQGHAEVEKSVSETIYAMASWRPQRIMNFLDLLPGQEYNPEGWESAQTPIDLALLVLKDIEDRMFVKFPWYGSFES

Secondary structure (DSSP, 8-state):
---HHHHTTSHHHHHHHHHHHHTT----TTS-HHHHHHHHHHHTTS----HHHHHHHHHHTT--HHHHHHHTT--TTPPP--TTGGG--SHHHHHHHHHHHHHHHHHHH-GGGS----

pLDDT: mean 91.29, std 11.38, range [39.19, 98.19]